Protein AF-A0A3D3RHG6-F1 (afdb_monomer)

Foldseek 3Di:
DLCCLQVVDVVRVVAPLLVLQCCQQFADPVVRDGDPQQADWDDDPNDIARDQQHSRVSVVVVVVVVVPDPSNPDHNVVVNVPDDPSNVVRD

Secondary structure (DSSP, 8-state):
-HHHHHHT-HHHHT-HHHHHHHHHHHEETTTTEEPTTTT-EEEETTEEEEPTTSHHHHHHHHHHHTTTS-TTTS-HHHHHHHS-GGGGGG-

Mean predicted aligned error: 4.4 Å

Nearest PDB structures (foldseek):
  8w8o-assembly1_E  TM=3.202E-01  e=6.095E+00  Thermus thermophilus HB8
  7ulc-assembly1_A  TM=3.313E-01  e=6.976E+00  Sphaerobacter thermophilus DSM 20745

Structure (mmCIF, N/CA/C/O backbone):
data_AF-A0A3D3RHG6-F1
#
_entry.id   AF-A0A3D3RHG6-F1
#
loop_
_atom_site.group_PDB
_atom_site.id
_atom_site.type_symbol
_atom_site.label_atom_id
_atom_site.labe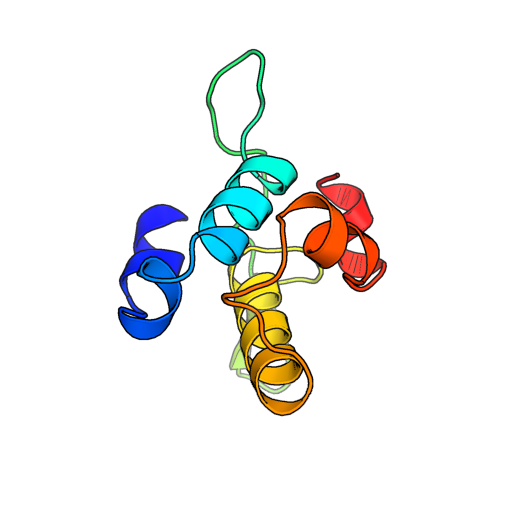l_alt_id
_atom_site.label_comp_id
_atom_site.label_asym_id
_atom_site.label_entity_id
_atom_site.label_seq_id
_atom_site.pdbx_PDB_ins_code
_atom_site.Cartn_x
_atom_site.Cartn_y
_atom_site.Cartn_z
_atom_site.occupancy
_atom_site.B_iso_or_equiv
_atom_site.auth_seq_id
_atom_site.auth_comp_id
_atom_site.auth_asym_id
_atom_site.auth_atom_id
_atom_site.pdbx_PDB_model_num
ATOM 1 N N . ASP A 1 1 ? 2.128 13.313 4.821 1.00 71.12 1 ASP A N 1
ATOM 2 C CA . ASP A 1 1 ? 2.741 12.030 5.222 1.00 71.12 1 ASP A CA 1
ATOM 3 C C . ASP A 1 1 ? 2.326 10.830 4.355 1.00 71.12 1 ASP A C 1
ATOM 5 O O . ASP A 1 1 ? 3.045 10.568 3.409 1.00 71.12 1 ASP A O 1
ATOM 9 N N . ILE A 1 2 ? 1.192 10.124 4.542 1.00 77.81 2 ILE A N 1
ATOM 10 C CA . ILE A 1 2 ? 0.859 8.954 3.670 1.00 77.81 2 ILE A CA 1
ATOM 11 C C . ILE A 1 2 ? 0.707 9.355 2.195 1.00 77.81 2 ILE A C 1
ATOM 13 O O . ILE A 1 2 ? 1.354 8.772 1.329 1.00 77.81 2 ILE A O 1
ATOM 17 N N . VAL A 1 3 ? -0.113 10.376 1.921 1.00 77.50 3 VAL A N 1
ATOM 18 C CA . VAL A 1 3 ? -0.325 10.893 0.558 1.00 77.50 3 VAL A CA 1
ATOM 19 C C . VAL A 1 3 ? 0.991 11.352 -0.053 1.00 77.50 3 VAL A C 1
ATOM 21 O O . VAL A 1 3 ? 1.254 11.057 -1.198 1.00 77.50 3 VAL A O 1
ATOM 24 N N . GLU A 1 4 ? 1.856 12.002 0.715 1.00 76.19 4 GLU A N 1
ATOM 25 C CA . GLU A 1 4 ? 3.176 12.454 0.264 1.00 76.19 4 GLU A CA 1
ATOM 26 C C . GLU A 1 4 ? 4.112 11.278 -0.077 1.00 76.19 4 GLU A C 1
ATOM 28 O O . GLU A 1 4 ? 4.780 11.278 -1.112 1.00 76.19 4 GLU A O 1
ATOM 33 N N . GLN A 1 5 ? 4.118 10.224 0.745 1.00 75.75 5 GLN A N 1
ATOM 34 C CA . GLN A 1 5 ? 4.906 9.016 0.487 1.00 75.75 5 GLN A CA 1
ATOM 35 C C . GLN A 1 5 ? 4.428 8.253 -0.757 1.00 75.75 5 GLN A C 1
ATOM 37 O O . GLN A 1 5 ? 5.259 7.665 -1.446 1.00 75.75 5 GLN A O 1
ATOM 42 N N . LEU A 1 6 ? 3.126 8.280 -1.055 1.00 77.00 6 LEU A N 1
ATOM 43 C CA . LEU A 1 6 ? 2.551 7.672 -2.260 1.00 77.00 6 LEU A CA 1
ATOM 44 C C . LEU A 1 6 ? 2.702 8.585 -3.491 1.00 77.00 6 LEU A C 1
ATOM 46 O O . LEU A 1 6 ? 3.208 8.151 -4.519 1.00 77.00 6 LEU A O 1
ATOM 50 N N . ALA A 1 7 ? 2.340 9.863 -3.370 1.00 68.06 7 ALA A N 1
ATOM 51 C CA . ALA A 1 7 ? 2.330 10.858 -4.444 1.00 68.06 7 ALA A CA 1
ATOM 52 C C . ALA A 1 7 ? 3.715 11.283 -4.922 1.00 68.06 7 ALA A C 1
ATOM 54 O O . ALA A 1 7 ? 3.861 11.683 -6.072 1.00 68.06 7 ALA A O 1
ATOM 55 N N . SER A 1 8 ? 4.749 11.121 -4.094 1.00 65.69 8 SER A N 1
ATOM 56 C CA . SER A 1 8 ? 6.140 11.271 -4.543 1.00 65.69 8 SER A CA 1
ATOM 57 C C . SER A 1 8 ? 6.554 10.252 -5.616 1.00 65.69 8 SER A C 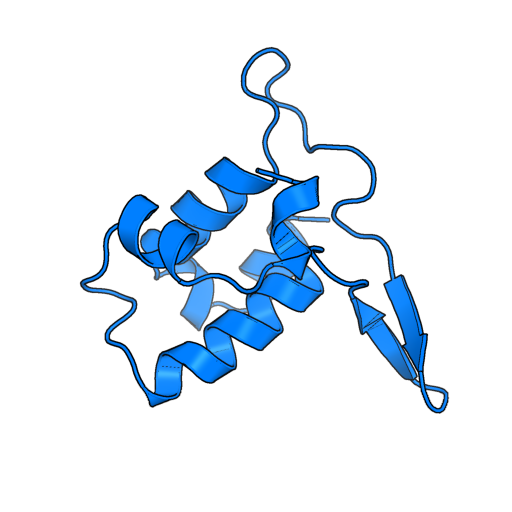1
ATOM 59 O O . SER A 1 8 ? 7.646 10.364 -6.169 1.00 65.69 8 SER A O 1
ATOM 61 N N . ARG A 1 9 ? 5.717 9.249 -5.918 1.00 69.88 9 ARG A N 1
ATOM 62 C CA . ARG A 1 9 ? 5.974 8.207 -6.916 1.00 69.88 9 ARG A CA 1
ATOM 63 C C . ARG A 1 9 ? 4.814 8.175 -7.910 1.00 69.88 9 ARG A C 1
ATOM 65 O O . ARG A 1 9 ? 3.867 7.412 -7.757 1.00 69.88 9 ARG A O 1
ATOM 72 N N . GLN A 1 10 ? 4.890 9.039 -8.919 1.00 59.44 10 GLN A N 1
ATOM 73 C CA . GLN A 1 10 ? 3.806 9.297 -9.874 1.00 59.44 10 GLN A CA 1
ATOM 74 C C . GLN A 1 10 ? 3.329 8.035 -10.623 1.00 59.44 10 GLN A C 1
ATOM 76 O O . GLN A 1 10 ? 2.133 7.885 -10.845 1.00 59.44 10 GLN A O 1
ATOM 81 N N . GLU A 1 11 ? 4.233 7.091 -10.906 1.00 59.75 11 GLU A N 1
ATOM 82 C CA . GLU A 1 11 ? 3.933 5.782 -11.522 1.00 59.75 11 GLU A CA 1
ATOM 83 C C . GLU A 1 11 ? 3.040 4.883 -10.654 1.00 59.75 11 GLU A C 1
ATOM 85 O O . GLU A 1 11 ? 2.336 4.013 -11.152 1.00 59.75 11 GLU A O 1
ATOM 90 N N . LEU A 1 12 ? 3.042 5.104 -9.342 1.00 59.97 12 LEU A N 1
ATOM 91 C CA . LEU A 1 12 ? 2.310 4.289 -8.382 1.00 59.97 12 LEU A CA 1
ATOM 92 C C . LEU A 1 12 ? 0.925 4.855 -8.057 1.00 59.97 12 LEU A C 1
ATOM 94 O O . LEU A 1 12 ? 0.021 4.103 -7.705 1.00 59.97 12 LEU A O 1
ATOM 98 N N . VAL A 1 13 ? 0.735 6.171 -8.194 1.00 58.62 13 VAL A N 1
ATOM 99 C CA . VAL A 1 13 ? -0.572 6.819 -7.984 1.00 58.62 13 VAL A CA 1
ATOM 100 C C . VAL A 1 13 ? -1.554 6.504 -9.111 1.00 58.62 13 VAL A C 1
ATOM 102 O O . VAL A 1 13 ? -2.760 6.505 -8.882 1.00 58.62 13 VAL A O 1
ATOM 105 N N . THR A 1 14 ? -1.061 6.181 -10.309 1.00 60.91 14 THR A N 1
ATOM 106 C CA . THR A 1 14 ? -1.906 5.725 -11.423 1.00 60.91 14 THR A CA 1
ATOM 107 C C . THR A 1 14 ? -2.417 4.297 -11.233 1.00 60.91 14 THR A C 1
ATOM 109 O O . THR A 1 14 ? -3.322 3.881 -11.953 1.00 60.91 14 THR A O 1
ATOM 112 N N . ASN A 1 15 ? -1.886 3.549 -10.258 1.00 72.56 15 ASN A N 1
ATOM 113 C CA . ASN A 1 15 ? -2.347 2.207 -9.948 1.00 72.56 15 ASN A CA 1
ATOM 114 C C . ASN A 1 15 ? -3.449 2.229 -8.872 1.00 72.56 15 ASN A C 1
ATOM 116 O O . ASN A 1 15 ? -3.196 2.428 -7.678 1.00 72.56 15 ASN A O 1
ATOM 120 N N . GLY A 1 16 ? -4.687 1.971 -9.301 1.00 76.94 16 GLY A N 1
ATOM 121 C CA . GLY A 1 16 ? -5.846 1.890 -8.412 1.00 76.94 16 GLY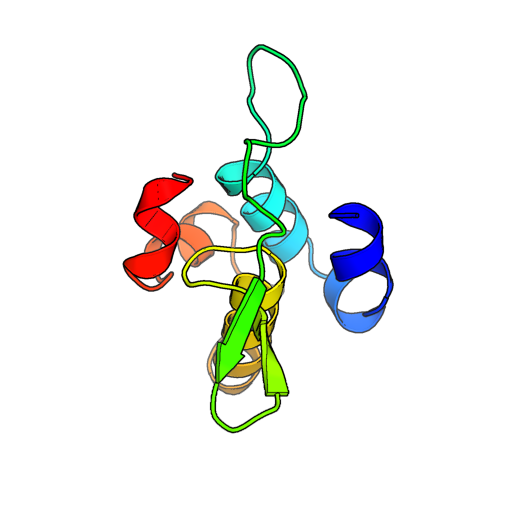 A CA 1
ATOM 122 C C . GLY A 1 16 ? -5.720 0.808 -7.333 1.00 76.94 16 GLY A C 1
ATOM 123 O O . GLY A 1 16 ? -6.196 1.015 -6.214 1.00 76.94 16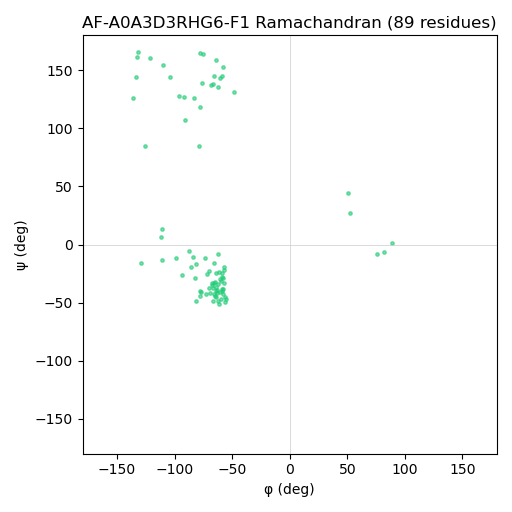 GLY A O 1
ATOM 124 N N . SER A 1 17 ? -5.027 -0.302 -7.616 1.00 85.31 17 SER A N 1
ATOM 125 C CA . SER A 1 17 ? -4.829 -1.386 -6.647 1.00 85.31 17 SER A CA 1
ATOM 126 C C . SER A 1 17 ? -3.941 -0.948 -5.481 1.00 85.31 17 SER A C 1
ATOM 128 O O . SER A 1 17 ? -4.234 -1.289 -4.331 1.00 85.31 17 SER A O 1
ATOM 130 N N . LEU A 1 18 ? -2.937 -0.093 -5.726 1.00 86.06 18 LEU A N 1
ATOM 131 C CA . LEU A 1 18 ? -2.099 0.468 -4.664 1.00 86.06 18 LEU A CA 1
ATOM 132 C C . LEU A 1 18 ? -2.887 1.395 -3.751 1.00 86.06 18 LEU A C 1
ATOM 134 O O . LEU A 1 18 ? -2.793 1.273 -2.527 1.00 86.06 18 LEU A O 1
ATOM 138 N N . LEU A 1 19 ? -3.650 2.326 -4.324 1.00 86.75 19 LEU A N 1
ATOM 139 C CA . LEU A 1 19 ? -4.437 3.260 -3.525 1.00 86.75 19 LEU A CA 1
ATOM 140 C C . LEU A 1 19 ? -5.500 2.518 -2.707 1.00 86.75 19 LEU A C 1
ATOM 142 O O . LEU A 1 19 ? -5.670 2.806 -1.518 1.00 86.75 19 LEU A O 1
ATOM 146 N N . GLY A 1 20 ? -6.159 1.527 -3.313 1.00 90.12 20 GLY A N 1
ATOM 147 C CA . GLY A 1 20 ? -7.101 0.646 -2.629 1.00 90.12 20 GLY A CA 1
ATOM 148 C C . GLY A 1 20 ? -6.434 -0.125 -1.491 1.00 90.12 20 GLY A C 1
ATOM 149 O O . GLY A 1 20 ? -6.921 -0.101 -0.362 1.00 90.12 20 GLY A O 1
ATOM 150 N N . THR A 1 21 ? -5.263 -0.712 -1.739 1.00 92.81 21 THR A N 1
ATOM 151 C CA . THR A 1 21 ? -4.499 -1.464 -0.731 1.00 92.81 21 THR A CA 1
ATOM 152 C C . THR A 1 21 ? -4.040 -0.570 0.420 1.00 92.81 21 THR A C 1
ATOM 154 O O . THR A 1 21 ? -4.196 -0.924 1.588 1.00 92.81 21 THR A O 1
ATOM 157 N N . ALA A 1 22 ? -3.506 0.617 0.122 1.00 92.44 22 ALA A N 1
ATOM 158 C CA . ALA A 1 22 ? -3.086 1.574 1.140 1.00 92.44 22 ALA A CA 1
ATOM 159 C C . ALA A 1 22 ? -4.278 2.064 1.973 1.00 92.44 22 ALA A C 1
ATOM 161 O O . ALA A 1 22 ? -4.170 2.173 3.193 1.00 92.44 22 ALA A O 1
ATOM 162 N N . THR A 1 23 ? -5.424 2.309 1.336 1.00 91.38 23 THR A N 1
ATOM 163 C CA . THR A 1 23 ? -6.671 2.665 2.025 1.00 91.38 23 THR A CA 1
ATOM 164 C C . THR A 1 23 ? -7.134 1.535 2.940 1.00 91.38 23 THR A C 1
ATOM 166 O O . THR A 1 23 ? -7.399 1.777 4.116 1.00 91.38 23 THR A O 1
ATOM 169 N N . ALA A 1 24 ? -7.168 0.301 2.432 1.00 93.06 24 ALA A N 1
ATOM 170 C CA . ALA A 1 24 ? -7.596 -0.877 3.179 1.00 93.06 24 ALA A CA 1
ATOM 171 C C . ALA A 1 24 ? -6.726 -1.132 4.419 1.00 93.06 24 ALA A C 1
ATOM 173 O O . ALA A 1 24 ? -7.248 -1.433 5.492 1.00 93.06 24 ALA A O 1
ATOM 174 N N . LEU A 1 25 ? -5.407 -0.961 4.297 1.00 94.12 25 LEU A N 1
ATOM 175 C CA . LEU A 1 25 ? -4.479 -1.166 5.408 1.00 94.12 25 LEU A CA 1
ATOM 176 C C . LEU A 1 25 ? -4.473 0.011 6.388 1.00 94.12 25 LEU A C 1
ATOM 178 O O . LEU A 1 25 ? -4.448 -0.166 7.604 1.00 94.12 25 LEU A O 1
ATOM 182 N N . TYR A 1 26 ? -4.450 1.242 5.888 1.00 94.62 26 TYR A N 1
ATOM 183 C CA . TYR A 1 26 ? -4.011 2.370 6.704 1.00 94.62 26 TYR A CA 1
ATOM 184 C C . TYR A 1 26 ? -5.102 3.350 7.082 1.00 94.62 26 TYR A C 1
ATOM 186 O O . TYR A 1 26 ? -4.865 4.146 7.989 1.00 94.62 26 TYR A O 1
ATOM 194 N N . LEU A 1 27 ? -6.281 3.296 6.467 1.00 93.50 27 LEU A N 1
ATOM 195 C CA . LEU A 1 27 ? -7.396 4.145 6.858 1.00 93.50 27 LEU A CA 1
ATOM 196 C C . LEU A 1 27 ? -8.265 3.429 7.898 1.00 93.50 27 LEU A C 1
ATOM 198 O O . LEU A 1 27 ? -8.713 2.301 7.707 1.00 93.50 27 LEU A O 1
ATOM 202 N N . ASN A 1 28 ? -8.514 4.087 9.025 1.00 92.50 28 ASN A N 1
ATOM 203 C CA . ASN A 1 28 ? -9.534 3.657 9.968 1.00 92.50 28 ASN A CA 1
ATOM 204 C C . ASN A 1 28 ? -10.909 4.071 9.414 1.00 92.50 28 ASN A C 1
ATOM 206 O O . ASN A 1 28 ? -11.164 5.260 9.233 1.00 92.50 28 ASN A O 1
ATOM 210 N N . LYS A 1 29 ? -11.780 3.090 9.149 1.00 87.75 29 LYS A N 1
ATOM 211 C CA . LYS A 1 29 ? -13.085 3.303 8.500 1.00 87.75 29 LYS A CA 1
ATOM 212 C C . LYS A 1 29 ? -14.058 4.145 9.333 1.00 87.75 29 LYS A C 1
ATOM 214 O O . LYS A 1 29 ? -14.840 4.891 8.764 1.00 87.75 29 LYS A O 1
ATOM 219 N N . GLU A 1 30 ? -13.995 4.054 10.657 1.00 90.88 30 GLU A N 1
ATOM 220 C CA . GLU A 1 30 ? -14.910 4.769 11.559 1.00 90.88 30 GLU A CA 1
ATOM 221 C C . GLU A 1 30 ? -14.538 6.247 11.688 1.00 90.88 30 GLU A C 1
ATOM 223 O O . GLU A 1 30 ? -15.390 7.128 11.700 1.00 90.88 30 GLU A O 1
ATOM 228 N N . THR A 1 31 ? -13.239 6.530 11.771 1.00 92.56 31 THR A N 1
ATOM 229 C CA . THR A 1 31 ? -12.728 7.886 12.021 1.00 92.56 31 THR A CA 1
ATOM 230 C C . THR A 1 31 ? -12.284 8.605 10.753 1.00 92.56 31 THR A C 1
ATOM 232 O O . THR A 1 31 ? -11.993 9.798 10.807 1.00 92.56 31 THR A O 1
ATOM 235 N N . SER A 1 32 ? -12.177 7.890 9.627 1.00 88.06 32 SER A N 1
ATOM 236 C CA . SER A 1 32 ? -11.554 8.367 8.384 1.00 88.06 32 SER A CA 1
ATOM 237 C C . SER A 1 32 ? -10.137 8.927 8.588 1.00 88.06 32 SER A C 1
ATOM 239 O O . SER A 1 32 ? -9.672 9.786 7.841 1.00 88.06 32 SER A O 1
ATOM 241 N N . ARG A 1 33 ? -9.425 8.451 9.620 1.00 90.81 33 ARG A N 1
ATOM 242 C CA . ARG A 1 33 ? -8.051 8.862 9.945 1.00 90.81 33 ARG A CA 1
ATOM 243 C C . ARG A 1 33 ? -7.059 7.747 9.665 1.00 90.81 33 ARG A C 1
ATOM 245 O O . ARG A 1 33 ? -7.386 6.566 9.735 1.00 90.81 33 ARG A O 1
ATOM 252 N N . ALA A 1 34 ? -5.813 8.126 9.404 1.00 92.19 34 ALA A N 1
ATOM 253 C CA . ALA A 1 34 ? -4.722 7.168 9.288 1.00 92.19 34 ALA A CA 1
ATOM 254 C C . ALA A 1 34 ? -4.502 6.405 10.611 1.00 92.19 34 ALA A C 1
ATOM 256 O O . ALA A 1 34 ? -4.461 7.012 11.686 1.00 92.19 34 ALA A O 1
ATOM 257 N N . LYS A 1 35 ? -4.311 5.081 10.539 1.00 94.19 35 LYS A N 1
ATOM 258 C CA . LYS A 1 35 ? -3.934 4.241 11.685 1.00 94.19 35 LYS A CA 1
ATOM 259 C C . LYS A 1 35 ? -2.596 4.736 12.264 1.00 94.19 35 LYS A C 1
ATOM 261 O O . LYS A 1 35 ? -1.698 5.192 11.552 1.00 94.19 35 LYS A O 1
ATOM 266 N N . ARG A 1 36 ? -2.433 4.658 13.589 1.00 93.25 36 ARG A N 1
ATOM 267 C CA . ARG A 1 36 ? -1.213 5.132 14.265 1.00 93.25 36 ARG A CA 1
ATOM 268 C C . ARG A 1 36 ? -0.017 4.243 13.913 1.00 93.25 36 ARG A C 1
ATOM 270 O O . ARG A 1 36 ? -0.104 3.021 13.954 1.00 93.25 36 ARG A O 1
ATOM 277 N N . GLY A 1 37 ? 1.130 4.865 13.641 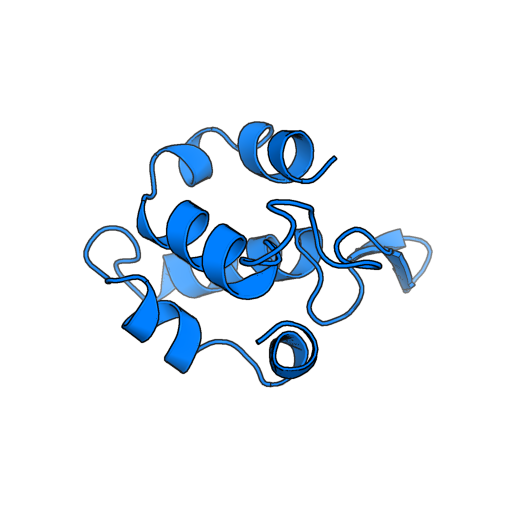1.00 92.44 37 GLY A N 1
ATOM 278 C CA . GLY A 1 37 ? 2.399 4.163 13.410 1.00 92.44 37 GLY A CA 1
ATOM 279 C C . GLY A 1 37 ? 2.667 3.759 11.957 1.00 92.44 37 GLY A C 1
ATOM 280 O O . GLY A 1 37 ? 3.723 3.195 11.671 1.00 92.44 37 GLY A O 1
ATOM 281 N N . VAL A 1 38 ? 1.756 4.090 11.041 1.00 92.75 38 VAL A N 1
ATOM 282 C CA . VAL A 1 38 ? 1.817 3.730 9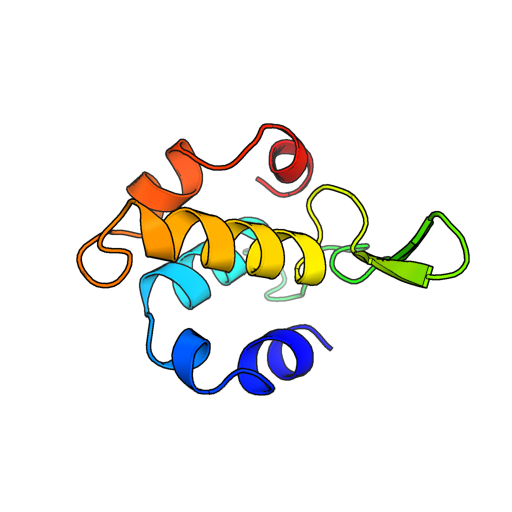.616 1.00 92.75 38 VAL A CA 1
ATOM 283 C C . VAL A 1 38 ? 3.043 4.292 8.887 1.00 92.75 38 VAL A C 1
ATOM 285 O O . VAL A 1 38 ? 3.484 3.714 7.897 1.00 92.75 38 VAL A O 1
ATOM 288 N N . THR A 1 39 ? 3.631 5.378 9.386 1.00 93.19 39 THR A N 1
ATOM 289 C CA . THR A 1 39 ? 4.794 6.045 8.778 1.00 93.19 39 THR A CA 1
ATOM 290 C C . THR A 1 39 ? 6.073 5.891 9.603 1.00 93.19 39 THR A C 1
ATOM 292 O O . THR A 1 39 ? 7.074 6.555 9.346 1.00 93.19 39 THR A O 1
ATOM 295 N N . THR A 1 40 ? 6.074 4.982 10.587 1.00 93.81 40 THR A N 1
ATOM 296 C CA . THR A 1 40 ? 7.247 4.756 11.443 1.00 93.81 40 THR A CA 1
ATOM 297 C C . THR A 1 40 ? 8.437 4.187 10.674 1.00 93.81 40 THR A C 1
ATOM 299 O O . THR A 1 40 ? 8.316 3.373 9.759 1.00 93.81 40 THR A O 1
ATOM 302 N N . THR A 1 41 ? 9.630 4.607 11.077 1.00 93.75 41 THR A N 1
ATOM 303 C CA . THR A 1 41 ? 10.882 4.213 10.430 1.00 93.75 41 THR A CA 1
ATOM 304 C C . THR A 1 41 ? 11.824 3.531 11.405 1.00 93.75 41 THR A C 1
ATOM 306 O O . THR A 1 41 ? 11.710 3.694 12.620 1.00 93.75 41 THR A O 1
ATOM 309 N N . GLU A 1 42 ? 12.785 2.795 10.869 1.00 94.25 42 GLU A N 1
ATOM 310 C CA . GLU A 1 42 ? 13.896 2.213 11.616 1.00 94.25 42 GLU A CA 1
ATOM 311 C C . GLU A 1 42 ? 15.229 2.473 10.918 1.00 94.25 42 GLU A C 1
ATOM 313 O O . GLU A 1 42 ? 15.276 2.801 9.728 1.00 94.25 42 GLU A O 1
ATOM 318 N N . LYS A 1 43 ? 16.316 2.342 11.680 1.00 94.94 43 LYS A N 1
ATOM 319 C CA . LYS A 1 43 ? 17.680 2.372 11.162 1.00 94.94 43 LYS A CA 1
ATOM 320 C C . LYS A 1 43 ? 18.153 0.942 10.939 1.00 94.94 43 LYS A C 1
ATOM 322 O O . LYS A 1 43 ? 18.104 0.133 11.857 1.00 94.94 43 LYS A O 1
ATOM 327 N N . LEU A 1 44 ? 18.646 0.658 9.740 1.00 87.44 44 LEU A N 1
ATOM 328 C CA . LEU A 1 44 ? 19.322 -0.591 9.413 1.00 87.44 44 LEU A CA 1
ATOM 329 C C . LEU A 1 44 ? 20.568 -0.257 8.596 1.00 87.44 44 LEU A C 1
ATOM 331 O O . LEU A 1 44 ? 20.473 0.451 7.594 1.00 87.44 44 LEU A O 1
ATOM 335 N N . ASN A 1 45 ? 21.734 -0.733 9.037 1.00 91.50 45 ASN A N 1
ATOM 336 C CA . ASN A 1 45 ? 23.023 -0.489 8.375 1.00 91.50 45 ASN A CA 1
ATOM 337 C C . ASN A 1 45 ? 23.272 1.008 8.089 1.00 91.50 45 ASN A C 1
ATOM 339 O O . ASN A 1 45 ? 23.622 1.399 6.978 1.00 91.50 45 ASN A O 1
ATOM 343 N N . GLY A 1 46 ? 22.985 1.870 9.073 1.00 91.94 46 GLY A N 1
ATOM 344 C CA . GLY A 1 46 ? 23.131 3.329 8.964 1.00 91.94 46 GLY A CA 1
ATOM 345 C C . GLY A 1 46 ? 22.052 4.048 8.138 1.00 91.94 46 GLY A C 1
ATOM 346 O O . GLY A 1 46 ? 21.978 5.277 8.165 1.00 91.94 46 GLY A O 1
ATOM 347 N N . ARG A 1 47 ? 21.161 3.324 7.449 1.00 89.12 47 ARG A N 1
ATOM 348 C CA . ARG A 1 47 ? 20.131 3.899 6.566 1.00 89.12 47 ARG A CA 1
ATOM 349 C C . ARG A 1 47 ? 18.748 3.877 7.212 1.00 89.12 47 ARG A C 1
ATOM 351 O O . ARG A 1 47 ? 18.404 2.948 7.937 1.00 89.12 47 ARG A O 1
ATOM 358 N N . THR A 1 48 ? 17.948 4.913 6.953 1.00 91.94 48 THR A N 1
ATOM 359 C CA . THR A 1 48 ? 16.547 4.987 7.404 1.00 91.94 48 THR A CA 1
ATOM 360 C C . THR A 1 48 ? 15.652 4.226 6.431 1.00 91.94 48 THR A C 1
ATOM 362 O O . THR A 1 48 ? 15.639 4.544 5.244 1.00 91.94 48 THR A O 1
ATOM 365 N N . ARG A 1 49 ? 14.854 3.279 6.927 1.00 91.06 49 ARG A N 1
ATOM 366 C CA . ARG A 1 49 ? 13.848 2.553 6.135 1.00 91.06 49 ARG A CA 1
ATOM 367 C C . ARG A 1 49 ? 12.492 2.511 6.835 1.00 91.06 49 ARG A C 1
ATOM 369 O O . ARG A 1 49 ? 12.394 2.842 8.015 1.00 91.06 49 ARG A O 1
ATOM 376 N N . GLY A 1 50 ? 11.443 2.144 6.102 1.00 92.19 50 GLY A N 1
ATOM 377 C CA . GLY A 1 50 ? 10.128 1.895 6.697 1.00 92.19 50 GLY A CA 1
ATOM 378 C C . GLY A 1 50 ? 10.177 0.665 7.595 1.00 92.19 50 GLY A C 1
ATOM 379 O O . GLY A 1 50 ? 10.803 -0.328 7.226 1.00 92.19 50 GLY A O 1
ATOM 380 N N . LYS A 1 51 ? 9.530 0.722 8.762 1.00 95.19 51 LYS A N 1
ATOM 381 C CA . LYS A 1 51 ? 9.360 -0.479 9.590 1.00 95.19 51 LYS A CA 1
ATOM 382 C C . LYS A 1 51 ? 8.490 -1.521 8.869 1.00 95.19 51 LYS A C 1
ATOM 384 O O . LYS A 1 51 ? 7.698 -1.141 7.998 1.00 95.19 51 LYS A O 1
ATOM 389 N N . PRO A 1 52 ? 8.579 -2.808 9.245 1.00 95.25 52 PRO A N 1
ATOM 390 C CA . PRO A 1 52 ? 7.679 -3.839 8.735 1.00 95.25 52 PRO A CA 1
ATOM 391 C C . PRO A 1 52 ? 6.205 -3.397 8.810 1.00 95.25 52 PRO A C 1
ATOM 393 O O . PRO A 1 52 ? 5.762 -2.854 9.825 1.00 95.25 52 PRO A O 1
ATOM 396 N N . GLY A 1 53 ? 5.472 -3.561 7.706 1.00 95.25 53 GLY A N 1
ATOM 397 C CA . GLY A 1 53 ? 4.051 -3.209 7.590 1.00 95.25 53 GLY A CA 1
ATOM 398 C C . GLY A 1 53 ? 3.722 -1.734 7.306 1.00 95.25 53 GLY A C 1
ATOM 399 O O . GLY A 1 53 ? 2.558 -1.414 7.078 1.00 95.25 53 GLY A O 1
ATOM 400 N N . THR A 1 54 ? 4.696 -0.822 7.310 1.00 95.44 54 THR A N 1
ATOM 401 C CA . THR A 1 54 ? 4.468 0.624 7.077 1.00 95.44 54 THR A CA 1
ATOM 402 C C . THR A 1 54 ? 4.264 0.981 5.607 1.00 95.44 54 THR A C 1
ATOM 404 O O . THR A 1 54 ? 4.630 0.202 4.732 1.00 95.44 54 THR A O 1
ATOM 407 N N . VAL A 1 55 ? 3.753 2.186 5.315 1.00 93.75 55 VAL A N 1
ATOM 408 C CA . VAL A 1 55 ? 3.546 2.659 3.926 1.00 93.75 55 VAL A CA 1
ATOM 409 C C . VAL A 1 55 ? 4.834 2.591 3.118 1.00 93.75 55 VAL A C 1
ATOM 411 O O . VAL A 1 55 ? 4.844 2.050 2.020 1.00 93.75 55 VAL A O 1
ATOM 414 N N . ARG A 1 56 ? 5.957 3.065 3.669 1.00 92.19 56 ARG A N 1
ATOM 415 C CA . ARG A 1 56 ? 7.246 2.992 2.969 1.00 92.19 56 ARG A CA 1
ATOM 416 C C . ARG A 1 56 ? 7.629 1.546 2.633 1.00 92.19 56 ARG A C 1
ATOM 418 O O . ARG A 1 56 ? 8.114 1.302 1.534 1.00 92.19 56 ARG A O 1
ATOM 425 N N . ARG A 1 57 ? 7.351 0.600 3.537 1.00 94.50 57 ARG A N 1
ATOM 426 C CA . ARG A 1 57 ? 7.580 -0.830 3.300 1.00 94.50 57 ARG A CA 1
ATOM 427 C C . ARG A 1 57 ? 6.610 -1.412 2.266 1.00 94.50 57 ARG A C 1
ATOM 429 O O . ARG A 1 57 ? 7.047 -2.216 1.450 1.00 94.50 57 ARG A O 1
ATOM 436 N N . LEU A 1 58 ? 5.343 -0.985 2.259 1.00 93.56 58 LEU A N 1
ATOM 437 C CA . LEU A 1 58 ? 4.358 -1.373 1.239 1.00 93.56 58 LEU A CA 1
ATOM 438 C C . LEU A 1 58 ? 4.860 -1.020 -0.152 1.00 93.56 58 LEU A C 1
ATOM 440 O O . LEU A 1 58 ? 4.802 -1.848 -1.053 1.00 93.56 58 LEU A O 1
ATOM 444 N N . ILE A 1 59 ? 5.406 0.184 -0.313 1.00 90.81 59 ILE A N 1
ATOM 445 C CA . ILE A 1 59 ? 5.885 0.597 -1.623 1.00 90.81 59 IL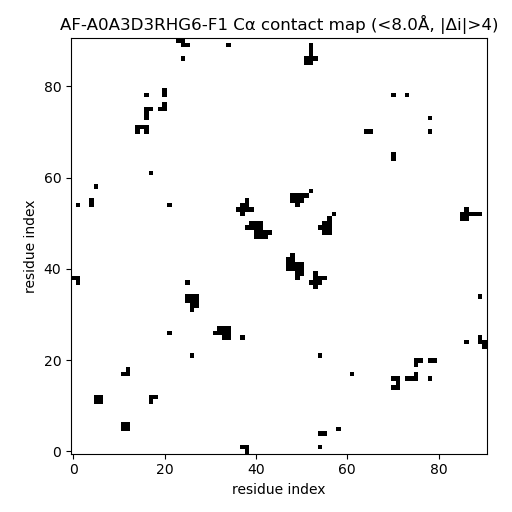E A CA 1
ATOM 446 C C . ILE A 1 59 ? 7.098 -0.235 -2.064 1.00 90.81 59 ILE A C 1
ATOM 448 O O . ILE A 1 59 ? 7.213 -0.582 -3.237 1.00 90.81 59 ILE A O 1
ATOM 452 N N . ASP A 1 60 ? 7.996 -0.581 -1.139 1.00 91.44 60 ASP A N 1
ATOM 453 C CA . ASP A 1 60 ? 9.127 -1.461 -1.454 1.00 91.44 60 ASP A CA 1
ATOM 454 C C . ASP A 1 60 ? 8.656 -2.854 -1.908 1.00 91.44 60 ASP A C 1
ATOM 456 O O . ASP A 1 60 ? 9.285 -3.450 -2.776 1.00 91.44 60 ASP A O 1
ATOM 460 N N . VAL A 1 61 ? 7.548 -3.359 -1.354 1.00 93.19 61 VAL A N 1
ATOM 461 C CA . VAL A 1 61 ? 6.924 -4.624 -1.778 1.00 93.19 61 VAL A CA 1
ATOM 462 C C . VAL A 1 61 ? 6.235 -4.482 -3.133 1.00 93.19 61 VAL A C 1
ATOM 464 O O . VAL A 1 61 ? 6.429 -5.336 -3.990 1.00 93.19 61 VAL A O 1
ATOM 467 N N . TYR A 1 62 ? 5.510 -3.389 -3.376 1.00 91.19 62 TYR A N 1
ATOM 468 C CA . TYR A 1 62 ? 4.877 -3.131 -4.673 1.00 91.19 62 TYR A CA 1
ATOM 469 C C . TYR A 1 62 ? 5.894 -3.105 -5.814 1.00 91.19 62 TYR A C 1
ATOM 471 O O . TYR A 1 62 ? 5.673 -3.741 -6.833 1.00 91.19 62 TYR A O 1
ATOM 479 N N . LYS A 1 63 ? 7.054 -2.471 -5.609 1.00 89.06 63 LYS A N 1
ATOM 480 C CA . LYS A 1 63 ? 8.155 -2.491 -6.587 1.00 89.06 63 LYS A CA 1
ATOM 481 C C . LYS A 1 63 ? 8.686 -3.895 -6.885 1.00 89.06 63 LYS A C 1
ATOM 483 O O . LYS A 1 63 ? 9.213 -4.125 -7.962 1.00 89.06 63 LYS A O 1
ATOM 488 N N . GLN A 1 64 ? 8.609 -4.814 -5.923 1.00 91.25 64 GLN A N 1
ATOM 489 C CA . GLN A 1 64 ? 8.997 -6.209 -6.144 1.00 91.25 64 GLN A CA 1
ATOM 490 C C . GLN A 1 64 ? 7.903 -6.968 -6.893 1.00 91.25 64 GLN A C 1
ATOM 492 O O . GLN A 1 64 ? 8.210 -7.764 -7.773 1.00 91.25 64 GLN A O 1
ATOM 497 N N . PHE A 1 65 ? 6.636 -6.722 -6.556 1.00 91.50 65 PHE A N 1
ATOM 498 C CA . PHE A 1 65 ? 5.502 -7.349 -7.230 1.00 91.50 65 PHE A CA 1
ATOM 499 C C . PHE A 1 65 ? 5.352 -6.895 -8.679 1.00 91.50 65 PHE A C 1
ATOM 501 O O . PHE A 1 65 ? 5.006 -7.722 -9.510 1.00 91.50 65 PHE A O 1
ATOM 508 N N . ASP A 1 66 ? 5.697 -5.647 -8.991 1.00 87.44 66 ASP A N 1
ATOM 509 C CA . ASP A 1 66 ? 5.674 -5.085 -10.348 1.00 87.44 66 ASP A CA 1
ATOM 510 C C . ASP A 1 66 ? 6.534 -5.882 -11.353 1.00 87.44 66 ASP A C 1
ATOM 512 O O . ASP A 1 66 ? 6.285 -5.870 -12.552 1.00 87.44 66 ASP A O 1
ATOM 516 N N . LEU A 1 67 ? 7.519 -6.649 -10.867 1.00 89.50 67 LEU A N 1
ATOM 517 C CA . LEU A 1 67 ? 8.352 -7.526 -11.700 1.00 89.50 67 LEU A CA 1
ATOM 518 C C . LEU A 1 67 ? 7.700 -8.877 -12.030 1.00 89.50 67 LEU A C 1
ATOM 520 O O . LEU A 1 67 ? 8.195 -9.595 -12.896 1.00 89.50 67 LEU A O 1
ATOM 524 N N . ALA A 1 68 ? 6.657 -9.269 -11.298 1.00 90.06 68 ALA A N 1
ATOM 525 C CA . ALA A 1 68 ? 6.092 -10.618 -11.344 1.00 90.06 68 ALA A CA 1
ATOM 526 C C . ALA A 1 68 ? 4.568 -10.655 -11.545 1.00 90.06 68 ALA A C 1
ATOM 528 O O . ALA A 1 68 ? 4.037 -11.709 -11.887 1.00 90.06 68 ALA A O 1
ATOM 529 N N . TRP A 1 69 ? 3.868 -9.540 -11.334 1.00 88.62 69 TRP A N 1
ATOM 530 C CA . TRP A 1 69 ? 2.411 -9.446 -11.367 1.00 88.62 69 TRP A CA 1
ATOM 531 C C . TRP A 1 69 ? 1.968 -8.234 -12.182 1.00 88.62 69 TRP A C 1
ATOM 533 O O . TRP A 1 69 ? 2.567 -7.165 -12.082 1.00 88.62 69 TRP A O 1
ATOM 543 N N . ASP A 1 70 ? 0.860 -8.372 -12.912 1.00 87.75 70 ASP A N 1
ATOM 544 C CA . ASP A 1 70 ? 0.153 -7.223 -13.482 1.00 87.75 70 ASP A CA 1
ATOM 545 C C . ASP A 1 70 ? -0.688 -6.544 -12.393 1.00 87.75 70 ASP A C 1
ATOM 547 O O . ASP A 1 70 ? -1.879 -6.807 -12.214 1.00 87.75 70 ASP A O 1
ATOM 551 N N . LEU A 1 71 ? -0.042 -5.663 -11.633 1.00 85.38 71 LEU A N 1
ATOM 552 C CA . LEU A 1 71 ? -0.676 -4.947 -10.532 1.00 85.38 71 LEU A CA 1
ATOM 553 C C . LEU A 1 71 ? -1.772 -3.973 -10.983 1.00 85.38 71 LEU A C 1
ATOM 555 O O . LEU A 1 71 ? -2.522 -3.506 -10.125 1.00 85.38 71 LEU A O 1
ATOM 559 N N . TYR A 1 72 ? -1.848 -3.616 -12.268 1.00 82.62 72 TYR A N 1
ATOM 560 C CA . TYR A 1 72 ? -2.891 -2.730 -12.794 1.00 82.62 72 TYR A CA 1
ATOM 561 C C . TYR A 1 72 ? -4.188 -3.490 -13.081 1.00 82.62 72 TYR A C 1
ATOM 563 O O . TYR A 1 72 ? -5.267 -2.911 -12.967 1.00 82.62 72 TYR A O 1
ATOM 571 N N . ALA A 1 73 ? -4.090 -4.780 -13.413 1.00 86.44 73 ALA A N 1
ATOM 572 C CA . ALA A 1 73 ? -5.242 -5.653 -13.621 1.00 86.44 73 ALA A CA 1
ATOM 573 C C . ALA A 1 73 ? -5.773 -6.293 -12.325 1.00 86.44 73 ALA A C 1
ATOM 575 O O . ALA A 1 73 ? -6.915 -6.753 -12.289 1.00 86.44 73 ALA A O 1
ATOM 576 N N . MET A 1 74 ? -4.963 -6.344 -11.264 1.00 89.12 74 MET A N 1
ATOM 577 C CA . MET A 1 74 ? -5.367 -6.942 -9.991 1.00 89.12 74 MET A CA 1
ATOM 578 C C . MET A 1 74 ? -6.306 -6.043 -9.185 1.00 89.12 74 MET A C 1
ATOM 580 O O . MET A 1 74 ? -6.076 -4.844 -9.022 1.00 89.12 74 MET A O 1
ATOM 584 N N . ASP A 1 75 ? -7.327 -6.650 -8.582 1.00 90.12 75 ASP A N 1
ATOM 585 C CA . ASP A 1 75 ? -8.158 -5.980 -7.591 1.00 90.12 75 ASP A CA 1
ATOM 586 C C . ASP A 1 75 ? -7.439 -5.853 -6.232 1.00 90.12 75 ASP A C 1
ATOM 588 O O . ASP A 1 75 ? -6.442 -6.517 -5.932 1.00 90.12 75 ASP A O 1
ATOM 592 N N . THR A 1 76 ? -7.970 -4.977 -5.380 1.00 90.44 76 THR A N 1
ATOM 593 C CA . THR A 1 76 ? -7.375 -4.675 -4.072 1.00 90.44 76 THR A CA 1
ATOM 594 C C . THR A 1 76 ? -7.336 -5.886 -3.137 1.00 90.44 76 THR A C 1
ATOM 596 O O . THR A 1 76 ? -6.357 -6.049 -2.410 1.00 90.44 76 THR A O 1
ATOM 599 N N . GLU A 1 77 ? -8.366 -6.734 -3.121 1.00 91.50 77 GLU A N 1
ATOM 600 C CA . GLU A 1 77 ? -8.428 -7.885 -2.213 1.00 91.50 77 GLU A CA 1
ATOM 601 C C . GLU A 1 77 ? -7.394 -8.939 -2.611 1.00 91.50 77 GLU A C 1
ATOM 603 O O . GLU A 1 77 ? -6.668 -9.447 -1.749 1.00 91.50 77 GLU A O 1
ATOM 608 N N . SER A 1 78 ? -7.248 -9.180 -3.916 1.00 92.75 78 SER A N 1
ATOM 609 C CA . SER A 1 78 ? -6.203 -10.039 -4.472 1.00 92.75 78 SER A CA 1
ATOM 610 C C . SER A 1 78 ? -4.813 -9.567 -4.055 1.00 92.75 78 SER A C 1
ATOM 612 O O . SER A 1 78 ? -4.040 -10.365 -3.517 1.00 92.75 78 SER A O 1
ATOM 614 N N . VAL A 1 79 ? -4.499 -8.273 -4.204 1.00 92.88 79 VAL A N 1
ATOM 615 C CA . VAL A 1 79 ? -3.187 -7.758 -3.780 1.00 92.88 79 VAL A CA 1
ATOM 616 C C . VAL A 1 79 ? -3.008 -7.867 -2.267 1.00 92.88 79 VAL A C 1
ATOM 618 O O . VAL A 1 79 ? -1.966 -8.330 -1.803 1.00 92.88 79 VAL A O 1
ATOM 621 N N . VAL A 1 80 ? -4.025 -7.507 -1.475 1.00 93.38 80 VAL A N 1
ATOM 622 C CA . VAL A 1 80 ? -3.972 -7.637 -0.012 1.00 93.38 80 VAL A CA 1
ATOM 623 C C . VAL A 1 80 ? -3.705 -9.084 0.399 1.00 93.38 80 VAL A C 1
ATOM 625 O O . VAL A 1 80 ? -2.935 -9.289 1.339 1.00 93.38 80 VAL A O 1
ATOM 628 N N . SER A 1 81 ? -4.273 -10.076 -0.292 1.00 94.19 81 SER A N 1
ATOM 629 C CA . SER A 1 81 ? -4.128 -11.501 0.036 1.00 94.19 81 SER A CA 1
ATOM 630 C C . SER A 1 81 ? -2.688 -12.014 -0.094 1.00 94.19 81 SER A C 1
ATOM 632 O O . SER A 1 81 ? -2.239 -12.783 0.759 1.00 94.19 81 SER A O 1
ATOM 634 N N . ILE A 1 82 ? -1.940 -11.522 -1.087 1.00 94.31 82 ILE A N 1
ATOM 635 C CA . ILE A 1 82 ? -0.555 -11.933 -1.361 1.00 94.31 82 ILE A CA 1
ATOM 636 C C . ILE A 1 82 ? 0.485 -11.126 -0.575 1.00 94.31 82 ILE A C 1
ATOM 638 O O . ILE A 1 82 ? 1.677 -11.439 -0.620 1.00 94.31 82 ILE A O 1
ATOM 642 N N . LEU A 1 83 ? 0.065 -10.090 0.165 1.00 95.69 83 LEU A N 1
ATOM 643 C CA . LEU A 1 83 ? 0.991 -9.293 0.964 1.00 95.69 83 LEU A CA 1
ATOM 644 C C . LEU A 1 83 ? 1.709 -10.145 2.026 1.00 95.69 83 LEU A C 1
ATOM 646 O O . LEU A 1 83 ? 1.090 -10.998 2.673 1.00 95.69 83 LEU A O 1
ATOM 650 N N . PRO A 1 84 ? 2.995 -9.858 2.299 1.00 96.75 84 PRO A N 1
ATOM 651 C CA . PRO A 1 84 ? 3.724 -10.518 3.371 1.00 96.75 84 PRO A CA 1
ATOM 652 C C . PRO A 1 84 ? 3.055 -10.332 4.744 1.00 96.75 84 PRO A C 1
ATOM 654 O O . PRO A 1 84 ? 2.426 -9.312 5.031 1.00 96.75 84 PRO A O 1
ATOM 657 N N . LYS A 1 85 ? 3.275 -11.286 5.658 1.00 97.00 85 LYS A N 1
ATOM 658 C CA . LYS A 1 85 ? 2.685 -11.279 7.015 1.00 97.00 85 LYS A CA 1
ATOM 659 C C . LYS A 1 85 ? 3.008 -10.023 7.838 1.00 97.00 85 LYS A C 1
ATOM 661 O O . LYS A 1 85 ? 2.296 -9.726 8.793 1.00 97.00 85 LYS A O 1
ATOM 666 N N . GLU A 1 86 ? 4.048 -9.270 7.476 1.00 95.88 86 GLU A N 1
ATOM 667 C CA . GLU A 1 86 ? 4.409 -8.009 8.137 1.00 95.88 86 GLU A CA 1
ATOM 668 C C . GLU A 1 86 ? 3.294 -6.949 8.102 1.00 95.88 86 GLU A C 1
ATOM 670 O O . GLU A 1 86 ? 3.237 -6.092 8.984 1.00 95.88 86 GLU A O 1
ATOM 675 N N . PHE A 1 87 ? 2.377 -7.026 7.131 1.00 96.69 87 PHE A N 1
ATOM 676 C CA . PHE A 1 87 ? 1.248 -6.101 7.005 1.00 96.69 87 PHE A CA 1
ATOM 677 C C . PHE A 1 87 ? 0.041 -6.480 7.872 1.00 96.69 87 PHE A C 1
ATOM 679 O O . PHE A 1 87 ? -0.848 -5.649 8.049 1.00 96.69 87 PHE A O 1
ATOM 686 N N . ASN A 1 88 ? 0.013 -7.675 8.478 1.00 94.38 88 ASN A N 1
ATOM 687 C CA . ASN A 1 88 ? -1.130 -8.153 9.270 1.00 94.38 88 ASN A CA 1
ATOM 688 C C . ASN A 1 88 ? -1.490 -7.222 10.434 1.00 94.38 88 ASN A C 1
ATOM 690 O O . ASN A 1 88 ? -2.655 -7.124 10.797 1.00 94.38 88 ASN A O 1
ATOM 694 N N . ARG A 1 89 ? -0.514 -6.494 10.989 1.00 93.06 89 ARG A N 1
ATOM 695 C CA . ARG A 1 89 ? -0.744 -5.498 12.048 1.00 93.06 89 ARG A CA 1
ATOM 696 C C . ARG A 1 89 ? -1.720 -4.387 11.636 1.00 93.06 89 ARG A C 1
ATOM 698 O O . ARG A 1 89 ? -2.333 -3.768 12.502 1.00 93.06 89 ARG A O 1
ATOM 705 N N . PHE A 1 90 ? -1.798 -4.092 10.343 1.00 92.38 90 PHE A N 1
ATOM 706 C CA . PHE A 1 90 ? -2.630 -3.032 9.786 1.00 92.38 90 PHE A CA 1
ATOM 707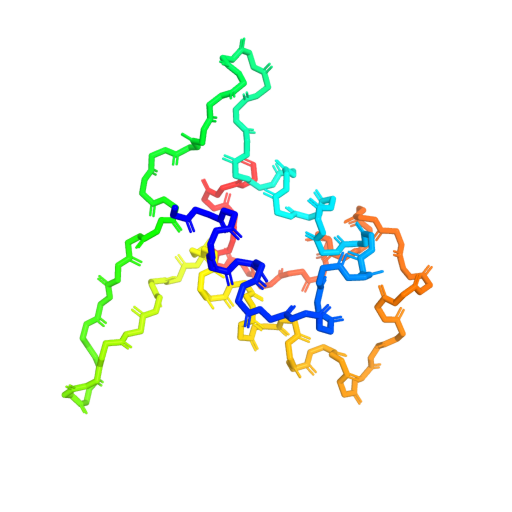 C C . PHE A 1 90 ? -3.786 -3.574 8.946 1.00 92.38 90 PHE A C 1
ATOM 709 O O . PHE A 1 90 ? -4.483 -2.772 8.338 1.00 92.38 90 PHE A O 1
ATOM 716 N N . ARG A 1 91 ? -4.022 -4.888 8.904 1.00 85.94 91 ARG A N 1
ATOM 717 C CA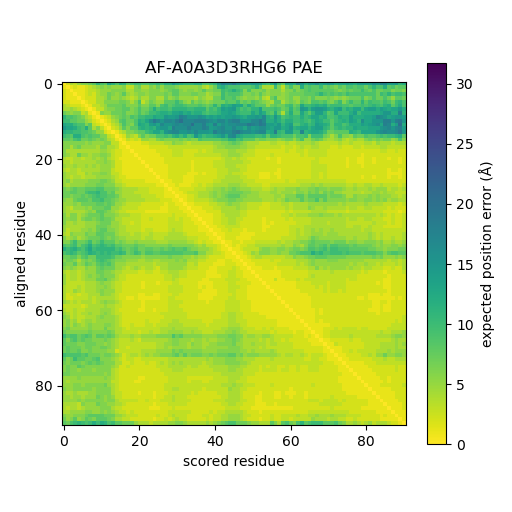 . ARG A 1 91 ? -5.275 -5.400 8.336 1.00 85.94 91 ARG A CA 1
ATOM 718 C C . ARG A 1 91 ? -6.474 -5.034 9.220 1.00 85.94 91 ARG A C 1
ATOM 720 O O . ARG A 1 91 ? -6.266 -4.490 10.334 1.00 85.94 91 ARG A O 1
#

pLDDT: mean 87.78, std 9.5, range [58.62, 97.0]

Radius of gyration: 12.72 Å; Cα contacts (8 Å, |Δi|>4): 91; chains: 1; bounding box: 38×24×28 Å

Sequence (91 aa):
DIVEQLASRQELVTNGSLLGTATALYLNKETSRAKRGVTTTEKLNGRTRGKPGTVRRLIDVYKQFDLAWDLYAMDTESVVSILPKEFNRFR

Solvent-accessible surface area (backbone atoms only — not comparable to full-atom values): 5327 Å² total; per-residue (Å²): 103,74,66,53,69,45,59,75,36,66,83,51,63,74,24,64,25,54,55,45,35,51,44,62,40,37,44,36,84,90,76,74,38,72,47,88,68,42,81,41,66,42,76,56,97,90,39,83,41,45,31,83,52,8,58,60,34,51,52,59,48,49,64,56,42,61,78,78,44,68,56,77,79,40,53,34,67,63,55,57,69,73,50,62,78,56,37,60,85,36,98

Organism: NCBI:txid122